Protein AF-A0A1V5DH12-F1 (afdb_monomer_lite)

pLDDT: mean 93.84, std 7.93, range [60.59, 98.44]

Sequence (52 aa):
MKTLFEASRINGMELPNRFVRSATWEGMATAEGEVTPRLIETMTRLARGGSD

Secondary structure (DSSP, 8-state):
-GGGSS-EEETTEEESSS--------S-S-TT----HHHHHHHHHHHTT---

Foldseek 3Di:
DVQQQPWDDDPPDIDRGNDDDDPDDPVQADPVRHDDPVNVVVVVCVVVVHDD

Radius of gyration: 14.25 Å; chains: 1; bounding box: 29×21×40 Å

Structure (mmCIF, N/CA/C/O backbone):
data_AF-A0A1V5DH12-F1
#
_entry.id   AF-A0A1V5DH12-F1
#
loop_
_atom_site.group_PDB
_atom_site.id
_atom_site.type_symbol
_atom_site.label_atom_id
_atom_site.label_alt_id
_atom_site.label_comp_id
_atom_site.label_asym_id
_atom_site.label_entity_id
_atom_site.label_seq_id
_atom_site.pdbx_PDB_ins_code
_atom_site.Cartn_x
_atom_site.Cartn_y
_atom_site.Cartn_z
_atom_site.occupancy
_atom_site.B_iso_or_equiv
_atom_site.auth_seq_id
_atom_site.auth_comp_id
_atom_site.auth_asym_id
_atom_site.auth_atom_id
_atom_site.pdbx_PDB_model_num
ATOM 1 N N . MET A 1 1 ? -9.023 14.072 17.523 1.00 60.75 1 MET A N 1
ATOM 2 C CA . MET A 1 1 ? -7.819 13.334 17.067 1.00 60.75 1 MET A CA 1
ATOM 3 C C . MET A 1 1 ? -7.765 11.875 17.509 1.00 60.75 1 MET A C 1
ATOM 5 O O . MET A 1 1 ? -7.216 11.097 16.746 1.00 60.75 1 MET A O 1
ATOM 9 N N . LYS A 1 2 ? -8.348 11.461 18.652 1.00 80.69 2 LYS A N 1
ATOM 10 C CA . LYS A 1 2 ? -8.415 10.029 19.035 1.00 80.69 2 LYS A CA 1
ATOM 11 C C . LYS A 1 2 ? -9.048 9.142 17.948 1.00 80.69 2 LYS A C 1
ATOM 13 O O . LYS A 1 2 ? -8.516 8.087 17.636 1.00 80.69 2 LYS A O 1
ATOM 18 N N . THR A 1 3 ? -10.078 9.663 17.283 1.00 92.81 3 THR A N 1
ATOM 19 C CA . THR A 1 3 ? -10.819 8.997 16.201 1.00 92.81 3 THR A CA 1
ATOM 20 C C . THR A 1 3 ? -9.999 8.623 14.963 1.00 92.81 3 THR A C 1
ATOM 22 O O . THR A 1 3 ? -10.408 7.736 14.222 1.00 92.81 3 THR A O 1
ATOM 25 N N . LEU A 1 4 ? -8.857 9.276 14.703 1.00 94.62 4 LEU A N 1
ATOM 26 C CA . LEU A 1 4 ? -8.036 8.987 13.516 1.00 94.62 4 LEU A CA 1
ATOM 27 C C . LEU A 1 4 ? -7.297 7.649 13.624 1.00 94.62 4 LEU A C 1
ATOM 29 O O . LEU A 1 4 ? -7.033 7.013 12.608 1.00 94.62 4 LEU A O 1
ATOM 33 N N . PHE A 1 5 ? -6.980 7.228 14.847 1.00 95.50 5 PHE A N 1
ATOM 34 C CA . PHE A 1 5 ? -6.266 5.983 15.134 1.00 95.50 5 PHE A CA 1
ATOM 35 C C . PHE A 1 5 ? -7.208 4.849 15.554 1.00 95.50 5 PHE A C 1
ATOM 37 O O . PHE A 1 5 ? -6.751 3.760 15.878 1.00 95.50 5 PHE A O 1
ATOM 44 N N . GLU A 1 6 ? -8.517 5.098 15.579 1.00 96.81 6 GLU A N 1
ATOM 45 C CA . GLU A 1 6 ? -9.502 4.047 15.807 1.00 96.81 6 GLU A CA 1
ATOM 46 C C . GLU A 1 6 ? -9.595 3.144 14.577 1.00 96.81 6 GLU A C 1
ATOM 48 O O . GLU A 1 6 ? -9.602 3.623 13.436 1.00 96.81 6 GLU A O 1
ATOM 53 N N . ALA A 1 7 ? -9.724 1.841 14.824 1.00 97.00 7 ALA A N 1
ATOM 54 C CA . ALA A 1 7 ? -9.943 0.872 13.769 1.00 97.00 7 ALA A CA 1
ATOM 55 C C . ALA A 1 7 ? -11.261 1.148 13.027 1.00 97.00 7 ALA A C 1
ATOM 57 O O . ALA A 1 7 ? -12.244 1.632 13.597 1.00 97.00 7 ALA A O 1
ATOM 58 N N . SER A 1 8 ? -11.287 0.822 11.740 1.00 96.50 8 SER A N 1
ATOM 59 C CA . SER A 1 8 ? -12.487 0.895 10.907 1.00 96.50 8 SER A CA 1
ATOM 60 C C . SER A 1 8 ? -12.571 -0.316 9.985 1.00 96.50 8 SER A C 1
ATOM 62 O O . SER A 1 8 ? -11.630 -1.102 9.890 1.00 96.50 8 SER A O 1
ATOM 64 N N 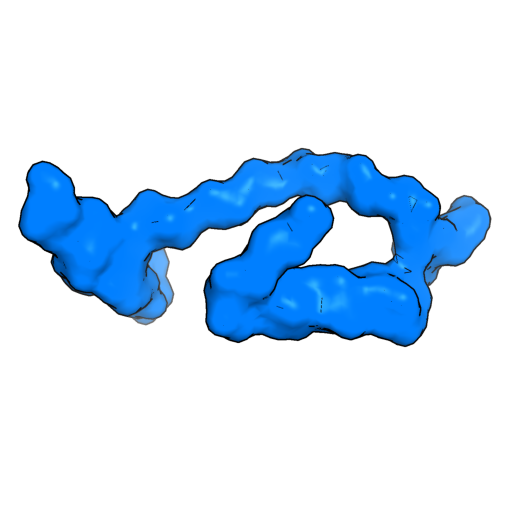. ARG A 1 9 ? -13.717 -0.508 9.331 1.00 97.62 9 ARG A N 1
ATOM 65 C CA . ARG A 1 9 ? -13.940 -1.630 8.421 1.00 97.62 9 ARG A CA 1
ATOM 66 C C . ARG A 1 9 ? -14.491 -1.125 7.099 1.00 97.62 9 ARG A C 1
ATOM 68 O O . ARG A 1 9 ? -15.453 -0.361 7.090 1.00 97.62 9 ARG A O 1
ATOM 75 N N . ILE A 1 10 ? -13.916 -1.597 5.999 1.00 96.81 10 ILE A N 1
ATOM 76 C CA . ILE A 1 10 ? -14.480 -1.445 4.655 1.00 96.81 10 ILE A CA 1
ATOM 77 C C . ILE A 1 10 ? -14.813 -2.848 4.151 1.00 96.81 10 ILE A C 1
ATOM 79 O O . ILE A 1 10 ? -13.919 -3.663 3.931 1.00 96.81 10 ILE A O 1
ATOM 83 N N . ASN A 1 11 ? -16.104 -3.150 3.986 1.00 96.38 11 ASN A N 1
ATOM 84 C CA . ASN A 1 11 ? -16.598 -4.498 3.676 1.00 96.38 11 ASN A CA 1
ATOM 85 C C . ASN A 1 11 ? -16.031 -5.555 4.648 1.00 96.38 11 ASN A C 1
ATOM 87 O O . ASN A 1 11 ? -16.338 -5.515 5.834 1.00 96.38 11 ASN A O 1
ATOM 91 N N . GLY A 1 12 ? -15.206 -6.492 4.168 1.00 96.88 12 GLY A N 1
ATOM 92 C CA . GLY A 1 12 ? -14.548 -7.516 4.988 1.00 96.88 12 GLY A CA 1
ATOM 93 C C . GLY A 1 12 ? -13.174 -7.121 5.543 1.00 96.88 12 GLY A C 1
ATOM 94 O O . GLY A 1 12 ? -12.616 -7.871 6.335 1.00 96.88 12 GLY A O 1
ATOM 95 N N . MET A 1 13 ? -12.624 -5.966 5.159 1.00 97.44 13 MET A N 1
ATOM 96 C CA . MET A 1 13 ? -11.258 -5.554 5.498 1.00 97.44 13 MET A CA 1
ATOM 97 C C . MET A 1 13 ? -11.230 -4.666 6.741 1.00 97.44 13 MET A C 1
ATOM 99 O O . MET A 1 13 ? -11.921 -3.649 6.793 1.00 97.44 13 MET A O 1
ATOM 103 N N . GLU A 1 14 ? -10.411 -5.035 7.723 1.00 97.56 14 GLU A N 1
ATOM 104 C CA . GLU A 1 14 ? -10.121 -4.204 8.894 1.00 97.56 14 GLU A CA 1
ATOM 105 C C . GLU A 1 14 ? -8.956 -3.258 8.604 1.00 97.56 14 GLU A C 1
ATOM 107 O O . GLU A 1 14 ? -7.916 -3.667 8.089 1.00 97.56 14 GLU A O 1
ATOM 112 N N . LEU A 1 15 ? -9.133 -1.988 8.954 1.00 96.62 15 LEU A N 1
ATOM 113 C CA . LEU A 1 15 ? -8.125 -0.944 8.848 1.00 96.62 15 LEU A CA 1
ATOM 114 C C . LEU A 1 15 ? -7.728 -0.508 10.262 1.00 96.62 15 LEU A C 1
ATOM 116 O O . LEU A 1 15 ? -8.613 -0.152 11.044 1.00 96.62 15 LEU A O 1
ATOM 120 N N . PRO A 1 16 ? -6.429 -0.488 10.606 1.00 95.69 16 PRO A N 1
ATOM 121 C CA . PRO A 1 16 ? -5.974 -0.176 11.963 1.00 95.69 16 PRO A CA 1
ATOM 122 C C . PRO A 1 16 ? -6.086 1.313 12.316 1.00 95.69 16 PRO A C 1
ATOM 124 O O . PRO A 1 16 ? -5.915 1.689 13.470 1.00 95.69 16 PRO A O 1
ATOM 127 N N . ASN A 1 17 ? -6.321 2.170 11.325 1.00 95.62 17 ASN A N 1
ATOM 128 C CA . ASN A 1 17 ? -6.481 3.610 11.469 1.00 95.62 17 ASN A CA 1
ATOM 129 C C . ASN A 1 17 ? -7.256 4.159 10.259 1.00 95.62 17 ASN A C 1
ATOM 131 O O . ASN A 1 17 ? -7.657 3.408 9.367 1.00 95.62 17 ASN A O 1
ATOM 135 N N . ARG A 1 18 ? -7.473 5.475 10.232 1.00 95.69 18 ARG A N 1
ATOM 136 C CA . ARG A 1 18 ? -8.197 6.176 9.162 1.00 95.69 18 ARG A CA 1
ATOM 137 C C . ARG A 1 18 ? -7.277 6.947 8.209 1.00 95.69 18 ARG A C 1
ATOM 139 O O . ARG A 1 18 ? -7.735 7.881 7.554 1.00 95.69 18 ARG A O 1
ATOM 146 N N . PHE A 1 19 ? -5.992 6.596 8.144 1.00 93.75 19 PHE A N 1
ATOM 147 C CA . PHE A 1 19 ? -5.065 7.173 7.173 1.00 93.75 19 PHE A CA 1
ATOM 148 C C . PHE A 1 19 ? -5.152 6.412 5.853 1.00 93.75 19 PHE A C 1
ATOM 150 O O . PHE A 1 19 ? -5.093 5.186 5.813 1.00 93.75 19 PHE A O 1
ATOM 157 N N . VAL A 1 20 ? -5.273 7.158 4.761 1.00 93.38 20 VAL A N 1
ATOM 158 C CA . VAL A 1 20 ? -5.281 6.624 3.401 1.00 93.38 20 VAL A CA 1
ATOM 159 C C . VAL A 1 20 ? -4.293 7.443 2.591 1.00 93.38 20 VAL A C 1
ATOM 161 O O . VAL A 1 20 ? -4.306 8.673 2.653 1.00 93.38 20 VAL A O 1
ATOM 164 N N . ARG A 1 21 ? -3.434 6.767 1.830 1.00 92.75 21 ARG A N 1
ATOM 165 C CA . ARG A 1 21 ? -2.595 7.431 0.838 1.00 92.75 21 ARG A CA 1
ATOM 166 C C . ARG A 1 21 ? -3.402 7.632 -0.441 1.00 92.75 21 ARG A C 1
ATOM 168 O O . ARG A 1 21 ? -4.008 6.685 -0.937 1.00 92.75 21 ARG A O 1
ATOM 175 N N . SER A 1 22 ? -3.383 8.844 -0.984 1.00 94.56 22 SER A N 1
ATOM 176 C CA . SER A 1 22 ? -3.969 9.124 -2.295 1.00 94.56 22 SER A CA 1
ATOM 177 C C . SER A 1 22 ? -3.318 8.280 -3.395 1.00 94.56 22 SER A C 1
ATOM 179 O O . SER A 1 22 ? -2.150 7.895 -3.306 1.00 94.56 22 SER A O 1
ATOM 181 N N . ALA A 1 23 ? -4.075 8.026 -4.463 1.00 92.94 23 ALA A N 1
ATOM 182 C CA . ALA A 1 23 ? -3.573 7.399 -5.682 1.00 92.94 23 ALA A CA 1
ATOM 183 C C . ALA A 1 23 ? -2.698 8.389 -6.478 1.00 92.94 23 ALA A C 1
ATOM 185 O O . ALA A 1 23 ? -3.101 8.906 -7.517 1.00 92.94 23 ALA A O 1
ATOM 186 N N . THR A 1 24 ? -1.519 8.701 -5.944 1.00 93.19 24 THR A N 1
ATOM 187 C CA . THR A 1 24 ? -0.538 9.594 -6.568 1.00 93.19 24 THR A CA 1
ATOM 188 C C . THR A 1 24 ? 0.228 8.854 -7.665 1.00 93.19 24 THR A C 1
ATOM 190 O O . THR A 1 24 ? 0.593 7.689 -7.502 1.00 93.19 24 THR A O 1
ATOM 193 N N . TRP A 1 25 ? 0.457 9.517 -8.802 1.00 94.56 25 TRP A N 1
ATOM 194 C CA . TRP A 1 25 ? 1.312 8.987 -9.863 1.00 94.56 25 TRP A CA 1
ATOM 195 C C . TRP A 1 25 ? 2.784 9.214 -9.516 1.00 94.56 25 TRP A C 1
ATOM 197 O O . TRP A 1 25 ? 3.232 10.352 -9.417 1.00 94.56 25 TRP A O 1
ATOM 207 N N . GLU A 1 26 ? 3.533 8.122 -9.365 1.00 94.31 26 GLU A N 1
ATOM 208 C CA . GLU A 1 26 ? 4.935 8.174 -8.928 1.00 94.31 26 GLU A CA 1
ATOM 209 C C . GLU A 1 26 ? 5.937 8.400 -10.069 1.00 94.31 26 GLU A C 1
ATOM 211 O O . GLU A 1 26 ? 7.084 8.761 -9.821 1.00 94.31 26 GLU A O 1
ATOM 216 N N . GLY A 1 27 ? 5.555 8.118 -11.321 1.00 96.44 27 GLY A N 1
ATOM 217 C CA . GLY A 1 27 ? 6.486 8.164 -12.457 1.00 96.44 27 GLY A CA 1
ATOM 218 C C . GLY A 1 27 ? 7.646 7.157 -12.367 1.00 96.44 27 GLY A C 1
ATOM 219 O O . GLY A 1 27 ? 8.699 7.383 -12.954 1.00 96.44 27 GLY A O 1
ATOM 220 N N . MET A 1 28 ? 7.482 6.062 -11.611 1.00 97.44 28 MET A N 1
ATOM 221 C CA . MET A 1 28 ? 8.543 5.070 -11.350 1.00 97.44 28 MET A CA 1
ATOM 222 C C . MET A 1 28 ? 8.331 3.720 -12.053 1.00 97.44 28 MET A C 1
ATOM 224 O O . MET A 1 28 ? 9.085 2.782 -11.793 1.00 97.44 28 MET A O 1
ATOM 228 N N . ALA A 1 29 ? 7.305 3.589 -12.893 1.00 97.94 29 ALA A N 1
ATOM 229 C CA . ALA A 1 29 ? 7.106 2.406 -13.730 1.00 97.94 29 ALA A CA 1
ATOM 230 C C . ALA A 1 29 ? 8.076 2.405 -14.927 1.00 97.94 29 ALA A C 1
ATOM 232 O O . ALA A 1 29 ? 8.650 3.445 -15.263 1.00 97.94 29 ALA A O 1
ATOM 233 N N . THR A 1 30 ? 8.257 1.251 -15.573 1.00 98.06 30 THR A N 1
ATOM 234 C CA . THR A 1 30 ? 8.943 1.188 -16.877 1.00 98.06 30 THR A CA 1
ATOM 235 C C . THR A 1 30 ? 8.119 1.897 -17.959 1.00 98.06 30 THR A C 1
ATOM 237 O O . THR A 1 30 ? 6.956 2.248 -17.739 1.00 98.06 30 THR A O 1
ATOM 240 N N . ALA A 1 31 ? 8.703 2.109 -19.143 1.00 97.06 31 ALA A N 1
ATOM 241 C CA . ALA A 1 31 ? 7.987 2.706 -20.273 1.00 97.06 31 ALA A CA 1
ATOM 242 C C . ALA A 1 31 ? 6.796 1.838 -20.728 1.00 97.06 31 ALA A C 1
ATOM 244 O O . ALA A 1 31 ? 5.785 2.355 -21.195 1.00 97.06 31 ALA A O 1
ATOM 245 N N . GLU A 1 32 ? 6.899 0.528 -20.520 1.00 97.69 32 GLU A N 1
ATOM 246 C CA . GLU A 1 32 ? 5.881 -0.479 -20.808 1.00 97.69 3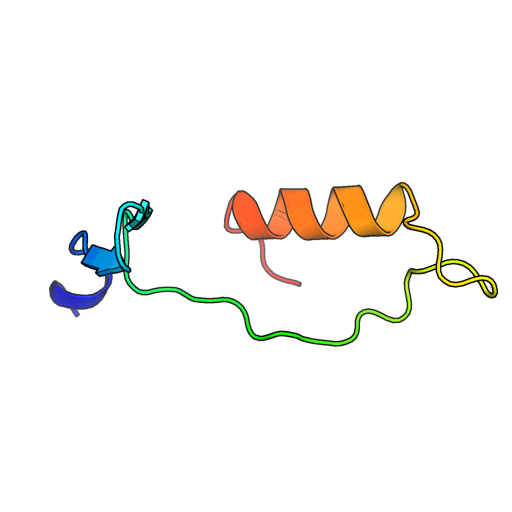2 GLU A CA 1
ATOM 247 C C . GLU A 1 32 ? 4.824 -0.585 -19.690 1.00 97.69 32 GLU A C 1
ATOM 249 O O . GLU A 1 32 ? 3.845 -1.316 -19.827 1.00 97.69 32 GLU A O 1
ATOM 254 N N . GLY A 1 33 ? 4.988 0.167 -18.593 1.00 97.31 33 GLY A N 1
ATOM 255 C CA . GLY A 1 33 ? 4.050 0.212 -17.470 1.00 97.31 33 GLY A CA 1
ATOM 256 C C . GLY A 1 33 ? 4.294 -0.846 -16.393 1.00 97.31 33 GLY A C 1
ATOM 257 O O . GLY A 1 33 ? 3.441 -1.048 -15.528 1.00 97.31 33 GLY A O 1
ATOM 258 N N . GLU A 1 34 ? 5.443 -1.517 -16.411 1.00 98.38 34 GLU A N 1
ATOM 259 C CA . GLU A 1 34 ? 5.770 -2.553 -15.435 1.00 98.38 34 GLU A CA 1
ATOM 260 C C . GLU A 1 34 ? 6.208 -1.953 -14.095 1.00 98.38 34 GLU A C 1
ATOM 262 O O . GLU A 1 34 ? 6.797 -0.867 -14.012 1.00 98.38 34 GLU A O 1
ATOM 267 N N . VAL A 1 35 ? 5.944 -2.693 -13.017 1.00 98.06 35 VAL A N 1
ATOM 268 C CA . VAL A 1 35 ? 6.427 -2.344 -11.680 1.00 98.06 35 VAL A CA 1
ATOM 269 C C . VAL A 1 35 ? 7.951 -2.474 -11.617 1.00 98.06 35 VAL A C 1
ATOM 271 O O . VAL A 1 35 ? 8.525 -3.455 -12.083 1.00 98.06 35 VAL A O 1
ATOM 274 N N . THR A 1 36 ? 8.616 -1.501 -10.994 1.00 98.44 36 THR A N 1
ATOM 275 C CA . THR A 1 36 ? 10.072 -1.522 -10.795 1.00 98.44 36 THR A CA 1
ATOM 276 C C . THR A 1 36 ? 10.433 -1.792 -9.330 1.00 98.44 36 THR A C 1
ATOM 278 O O . THR A 1 36 ? 9.635 -1.495 -8.435 1.00 98.44 36 THR A O 1
ATOM 281 N N . PRO A 1 37 ? 11.655 -2.282 -9.033 1.00 98.44 37 PRO A N 1
ATOM 282 C CA . PRO A 1 37 ? 12.127 -2.431 -7.653 1.00 98.44 37 PRO A CA 1
ATOM 283 C C . PRO A 1 37 ? 12.048 -1.131 -6.842 1.00 98.44 37 PRO A C 1
ATOM 285 O O . PRO A 1 37 ? 11.657 -1.151 -5.678 1.00 98.44 37 PRO A O 1
ATOM 288 N N . ARG A 1 38 ? 12.337 0.011 -7.480 1.00 97.56 38 ARG A N 1
ATOM 289 C CA . ARG A 1 38 ? 12.216 1.337 -6.862 1.00 97.56 38 ARG A CA 1
ATOM 290 C C . ARG A 1 38 ? 10.776 1.637 -6.443 1.00 97.56 38 ARG A C 1
ATOM 292 O O . ARG A 1 38 ? 10.556 2.122 -5.340 1.00 97.56 38 ARG A O 1
ATOM 299 N N . LEU A 1 39 ? 9.796 1.331 -7.296 1.00 97.56 39 LEU A N 1
ATOM 300 C CA . LEU A 1 39 ? 8.383 1.528 -6.967 1.00 97.56 39 LEU A CA 1
ATOM 301 C C . LEU A 1 39 ? 7.948 0.642 -5.784 1.00 97.56 39 LEU A C 1
ATOM 303 O O . LEU A 1 39 ? 7.225 1.106 -4.903 1.00 97.56 39 LEU A O 1
ATOM 307 N N . ILE A 1 40 ? 8.436 -0.601 -5.719 1.00 98.00 40 ILE A N 1
ATOM 308 C CA . ILE A 1 40 ? 8.182 -1.513 -4.590 1.00 98.00 40 ILE A CA 1
ATOM 309 C C . ILE A 1 40 ? 8.768 -0.955 -3.288 1.00 98.00 40 ILE A C 1
ATOM 311 O O . ILE A 1 40 ? 8.097 -0.960 -2.252 1.00 98.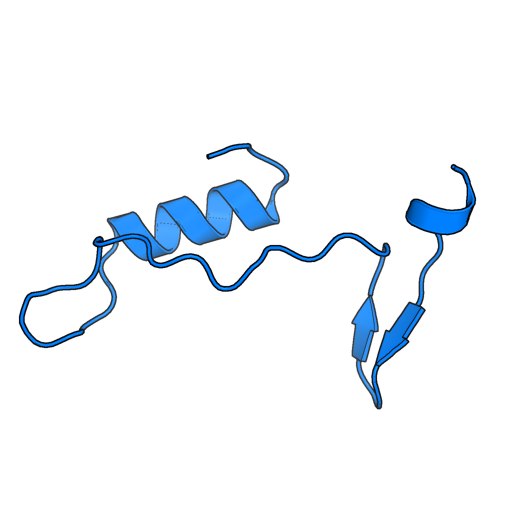00 40 ILE A O 1
ATOM 315 N N . GLU A 1 41 ? 10.006 -0.462 -3.326 1.00 97.62 41 GLU A N 1
ATOM 316 C CA . GLU A 1 41 ? 10.671 0.118 -2.159 1.00 97.62 41 GLU A CA 1
ATOM 317 C C . GLU A 1 41 ? 9.920 1.349 -1.638 1.00 97.62 41 GLU A C 1
ATOM 319 O O . GLU A 1 41 ? 9.633 1.427 -0.440 1.00 97.62 41 GLU A O 1
ATOM 324 N N . THR A 1 42 ? 9.524 2.261 -2.532 1.00 96.56 42 THR A N 1
ATOM 325 C CA . THR A 1 42 ? 8.723 3.445 -2.189 1.00 96.56 42 THR A CA 1
ATOM 326 C C . THR A 1 42 ? 7.426 3.052 -1.479 1.00 96.56 42 THR A C 1
ATOM 328 O O . THR A 1 42 ? 7.168 3.508 -0.363 1.00 96.56 42 THR A O 1
ATOM 331 N N . MET A 1 43 ? 6.642 2.134 -2.057 1.00 96.62 43 MET A N 1
ATOM 332 C CA . MET A 1 43 ? 5.381 1.677 -1.452 1.00 96.62 43 MET A CA 1
ATOM 333 C C . MET A 1 43 ? 5.603 0.975 -0.105 1.00 96.62 43 MET A C 1
ATOM 335 O O . MET A 1 43 ? 4.821 1.156 0.830 1.00 96.62 43 MET A O 1
ATOM 339 N N . THR A 1 44 ? 6.700 0.226 0.036 1.00 97.12 44 THR A N 1
ATOM 340 C CA . THR A 1 44 ? 7.072 -0.425 1.300 1.00 97.12 44 THR A CA 1
ATOM 341 C C . THR A 1 44 ? 7.417 0.599 2.382 1.00 97.12 44 THR A C 1
ATOM 343 O O . THR A 1 44 ? 6.999 0.447 3.532 1.00 97.12 44 THR A O 1
ATOM 346 N N . ARG A 1 45 ? 8.165 1.654 2.036 1.00 96.56 45 ARG A N 1
ATOM 347 C CA . ARG A 1 45 ? 8.527 2.734 2.966 1.00 96.56 45 ARG A CA 1
ATOM 348 C C . ARG A 1 45 ? 7.288 3.475 3.464 1.00 96.56 45 ARG A C 1
ATOM 350 O O . ARG A 1 45 ? 7.155 3.684 4.668 1.00 96.56 45 ARG A O 1
ATOM 357 N N . LEU A 1 46 ? 6.366 3.790 2.559 1.00 95.12 46 LEU A N 1
ATOM 358 C CA . LEU A 1 46 ? 5.088 4.430 2.875 1.00 95.12 46 LEU A CA 1
ATOM 359 C C . LEU A 1 46 ? 4.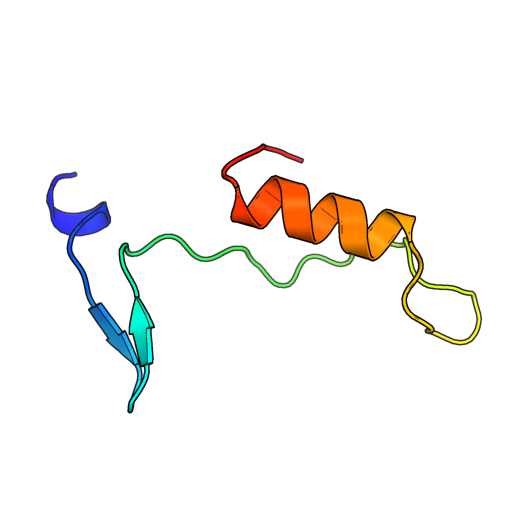217 3.569 3.794 1.00 95.12 46 LEU A C 1
ATOM 361 O O . LEU A 1 46 ? 3.707 4.058 4.799 1.00 95.12 46 LEU A O 1
ATOM 365 N N . ALA A 1 47 ? 4.100 2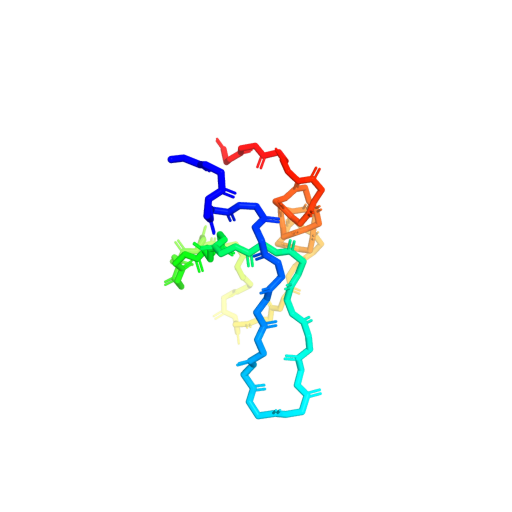.269 3.510 1.00 95.25 47 ALA A N 1
ATOM 366 C CA . ALA A 1 47 ? 3.344 1.342 4.353 1.00 95.25 47 ALA A CA 1
ATOM 367 C C . ALA A 1 47 ? 3.916 1.230 5.780 1.00 95.25 47 ALA A C 1
ATOM 369 O O . ALA A 1 47 ? 3.174 0.994 6.731 1.00 95.25 47 ALA A O 1
ATOM 370 N N . ARG A 1 48 ? 5.230 1.433 5.943 1.00 95.69 48 ARG A N 1
ATOM 371 C CA . ARG A 1 48 ? 5.909 1.479 7.249 1.00 95.69 48 ARG A CA 1
ATOM 372 C C . ARG A 1 48 ? 5.775 2.829 7.968 1.00 95.69 48 ARG A C 1
ATOM 374 O O 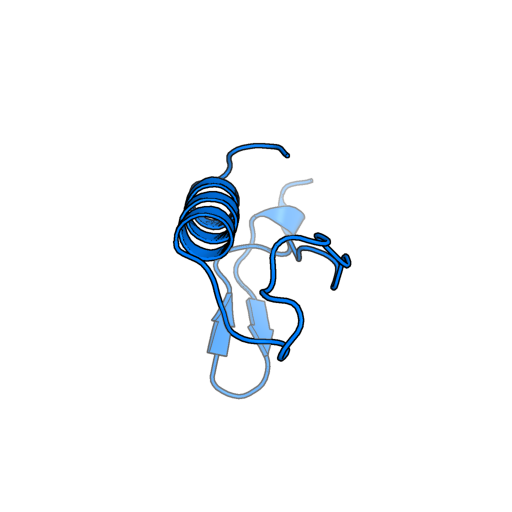. ARG A 1 48 ? 6.301 2.967 9.068 1.00 95.69 48 ARG A O 1
ATOM 381 N N . GLY A 1 49 ? 5.086 3.805 7.376 1.00 92.50 49 GLY A N 1
ATOM 382 C CA . GLY A 1 49 ? 4.892 5.141 7.942 1.00 92.50 49 GLY A CA 1
ATOM 383 C C . GLY A 1 49 ? 5.994 6.147 7.599 1.00 92.50 49 GLY A C 1
ATOM 384 O O . GLY A 1 49 ? 6.059 7.202 8.225 1.00 92.50 49 GLY A O 1
ATOM 385 N N . GLY A 1 50 ? 6.866 5.842 6.632 1.00 83.44 50 GLY A N 1
ATOM 386 C CA . GLY A 1 50 ? 7.787 6.834 6.078 1.00 83.44 50 GLY A CA 1
ATOM 387 C C . GLY A 1 50 ? 7.048 7.871 5.228 1.00 83.44 50 GLY A C 1
ATOM 388 O O . GLY A 1 50 ? 5.981 7.588 4.687 1.00 83.44 50 GLY A O 1
ATOM 389 N N . SER A 1 51 ? 7.617 9.069 5.101 1.00 73.81 51 SER A N 1
ATOM 390 C CA . SER A 1 51 ? 7.148 10.078 4.149 1.00 73.81 51 SER A CA 1
ATOM 391 C C . SER A 1 51 ? 7.782 9.876 2.768 1.00 73.81 51 SER A C 1
ATOM 393 O O . SER A 1 51 ? 8.819 9.210 2.632 1.00 73.81 51 SER A O 1
ATOM 395 N N . ASP A 1 52 ? 7.133 10.435 1.747 1.00 60.59 52 ASP A N 1
ATOM 396 C CA . ASP A 1 52 ? 7.702 10.570 0.403 1.00 60.59 52 ASP A CA 1
ATOM 397 C C . ASP A 1 52 ? 8.884 11.549 0.392 1.00 60.59 52 ASP A C 1
ATOM 399 O O . ASP A 1 52 ? 8.809 12.580 1.105 1.00 60.59 52 ASP A O 1
#